Protein AF-A0A8S9LQ82-F1 (afdb_monomer)

Solvent-accessible surface area (backbone atoms only — not comparable to full-atom values): 9448 Å² total; per-residue (Å²): 117,48,78,50,79,46,80,54,94,51,31,42,35,41,39,40,38,43,60,34,84,52,90,56,69,45,71,46,67,66,47,67,54,69,42,79,45,78,40,64,40,32,74,42,22,31,41,34,56,45,46,74,13,35,36,34,29,39,64,76,85,66,84,52,90,93,56,87,81,72,96,70,76,87,49,75,54,66,69,53,64,34,88,44,62,58,46,74,32,35,55,66,43,29,35,40,29,34,76,46,60,59,52,36,36,39,37,25,63,73,68,73,43,47,35,37,45,33,52,41,75,52,73,29,35,38,42,35,24,65,21,68,80,65,85,70,97,61,100,57,35,60,36,36,42,28,38,20,24,71,89,59,56,50,76,40,47,51,72,39,72,50,58,35,35,37,35,42,33,31,89,82,110

InterPro domains:
  IPR011013 Galactose mutarotase-like domain superfamily [SSF74650] (11-168)
  IPR014718 Glycoside hydrolase-type carbohydrate-binding [G3DSA:2.70.98.10] (1-171)

Sequence (173 aa):
MKQIITLRGDTLTIVLCVTNKGVSPISIKGCSLVSYLTVSTPEATYAVGLEGSDFVETTPFLPRFGLVQGEEEDKYGLSGEEESNYKQLSEEMSRIYTLAPSSFTIIDRGRRNSVVVGREGFEEVYMYSPGSKLESYTKSAYVCIGPSSLLNPISLDPGCVWRGVLHLHNPNS

Foldseek 3Di:
DDWDWDDDDQKIKIKDKDWFQDQFKDWAAWDWDKDKAWAAALQQKKKFQQAFWKKWFWDDPDDDVPDDDDPDPIDTDDIDGRNDRMDRRQAWTKMKTAPGDQWIKMAHRVVRWIKIKGKDQARIKIKGARHPPPPDDDPTGIIMITGTQHPHIDIDGHRDMGMMMIMIGIPVD

Secondary structure (DSSP, 8-state):
-EEEEEEETTEEEEEEEEE--SSS-EEE-SEE--EEEEES-GGGEEEES-TT-EEEE----S--TT-PPP--------EEE--SSEEE--SEEEEEEES--SEEEEEETTTTEEEEEEEES-SEEEEEEE-TT--SS-SSEEEEEEEEESSSPEEE-TT-EEEEEEEEE-TT-

Mean predicted aligned error: 5.81 Å

pLDDT: mean 88.87, std 14.31, range [44.78, 98.38]

Radius of gyration: 16.51 Å; Cα contacts (8 Å, |Δi|>4): 441; chains: 1; bounding box: 42×40×43 Å

Structure (mmCIF, N/CA/C/O backbone):
data_AF-A0A8S9LQ82-F1
#
_entry.id   AF-A0A8S9LQ82-F1
#
loop_
_atom_site.group_PDB
_atom_site.id
_atom_site.type_symbol
_atom_site.label_atom_id
_atom_site.label_alt_id
_atom_site.label_comp_id
_atom_site.label_asym_id
_atom_site.label_entity_id
_atom_site.label_seq_id
_atom_site.pdbx_PDB_ins_code
_atom_site.Cartn_x
_atom_site.Cartn_y
_atom_site.Cartn_z
_atom_site.occupancy
_atom_site.B_iso_or_equiv
_atom_site.auth_seq_id
_atom_site.auth_comp_id
_atom_site.auth_asym_id
_atom_site.auth_atom_id
_atom_site.pdbx_PDB_model_num
ATOM 1 N N . MET A 1 1 ? -5.651 -4.144 20.380 1.00 89.81 1 MET A N 1
ATOM 2 C CA . MET A 1 1 ? -5.316 -4.342 18.955 1.00 89.81 1 MET A CA 1
ATOM 3 C C . MET A 1 1 ? -5.059 -5.822 18.723 1.00 89.81 1 MET A C 1
ATOM 5 O O . MET A 1 1 ? -4.527 -6.467 19.619 1.00 89.81 1 MET A O 1
ATOM 9 N N . LYS A 1 2 ? -5.466 -6.360 17.574 1.00 95.56 2 LYS A N 1
ATOM 10 C CA . LYS A 1 2 ? -5.184 -7.735 17.147 1.00 95.56 2 LYS A CA 1
ATOM 11 C C . LYS A 1 2 ? -4.657 -7.695 15.715 1.00 95.56 2 LYS A C 1
ATOM 13 O O . LYS A 1 2 ? -5.291 -7.071 14.872 1.00 95.56 2 LYS A O 1
ATOM 18 N N . GLN A 1 3 ? -3.546 -8.376 15.451 1.00 95.75 3 GLN A N 1
ATOM 19 C CA . GLN A 1 3 ? -3.014 -8.572 14.104 1.00 95.75 3 GLN A CA 1
ATOM 20 C C . GLN A 1 3 ? -3.108 -10.054 13.734 1.00 95.75 3 GLN A C 1
ATOM 22 O O . GLN A 1 3 ? -2.873 -10.920 14.577 1.00 95.75 3 GLN A O 1
ATOM 27 N N . ILE A 1 4 ? -3.487 -10.344 12.494 1.00 97.81 4 ILE A N 1
ATOM 28 C CA . ILE A 1 4 ? -3.558 -11.701 11.949 1.00 97.81 4 ILE A CA 1
ATOM 29 C C . ILE A 1 4 ? -2.763 -11.704 10.650 1.00 97.81 4 ILE A C 1
ATOM 31 O O . ILE A 1 4 ? -3.029 -10.896 9.766 1.00 97.81 4 ILE A O 1
ATOM 35 N N . ILE A 1 5 ? -1.793 -12.607 10.546 1.00 97.69 5 ILE A N 1
ATOM 36 C CA . ILE A 1 5 ? -0.954 -12.773 9.359 1.00 97.69 5 ILE A CA 1
ATOM 37 C C . ILE A 1 5 ? -1.243 -14.158 8.798 1.00 97.69 5 ILE A C 1
ATOM 39 O O . ILE A 1 5 ? -1.262 -15.144 9.534 1.00 97.69 5 ILE A O 1
ATOM 43 N N . THR A 1 6 ? -1.527 -14.241 7.506 1.00 98.12 6 THR A N 1
ATOM 44 C CA . THR A 1 6 ? -1.839 -15.498 6.826 1.00 98.12 6 THR A CA 1
ATOM 45 C C . THR A 1 6 ? -1.063 -15.568 5.527 1.00 98.12 6 THR A C 1
ATOM 47 O O . THR A 1 6 ? -1.187 -14.685 4.686 1.00 98.12 6 THR A O 1
ATOM 50 N N . LEU A 1 7 ? -0.286 -16.634 5.365 1.00 97.12 7 LEU A N 1
ATOM 51 C CA . LEU A 1 7 ? 0.356 -16.984 4.107 1.00 97.12 7 LEU A CA 1
ATOM 52 C C . LEU A 1 7 ? -0.381 -18.190 3.524 1.00 97.12 7 LEU A C 1
ATOM 54 O O . LEU A 1 7 ? -0.454 -19.240 4.166 1.00 97.12 7 LEU A O 1
ATOM 58 N N . ARG A 1 8 ? -0.960 -18.032 2.334 1.00 95.44 8 ARG A N 1
ATOM 59 C CA . ARG A 1 8 ? -1.680 -19.095 1.628 1.00 95.44 8 ARG A CA 1
ATOM 60 C C . ARG A 1 8 ? -1.291 -19.064 0.158 1.00 95.44 8 ARG A C 1
ATOM 62 O O . ARG A 1 8 ? -1.625 -18.112 -0.536 1.00 95.44 8 ARG A O 1
ATOM 69 N N . GLY A 1 9 ? -0.629 -20.127 -0.300 1.00 93.69 9 GLY A N 1
ATOM 70 C CA . GLY A 1 9 ? -0.102 -20.190 -1.661 1.00 93.69 9 GLY A CA 1
ATOM 71 C C . GLY A 1 9 ? 0.862 -19.035 -1.919 1.00 93.69 9 GLY A C 1
ATOM 72 O O . GLY A 1 9 ? 1.852 -18.875 -1.211 1.00 93.69 9 GLY A O 1
ATOM 73 N N . ASP A 1 10 ? 0.511 -18.217 -2.896 1.00 94.75 10 ASP A N 1
ATOM 74 C CA . ASP A 1 10 ? 1.226 -17.041 -3.389 1.00 94.75 10 ASP A CA 1
ATOM 75 C C . ASP A 1 10 ? 0.760 -15.711 -2.767 1.00 94.75 10 ASP A C 1
ATOM 77 O O . ASP A 1 10 ? 1.214 -14.635 -3.168 1.00 94.75 10 ASP A O 1
ATOM 81 N N . THR A 1 11 ? -0.143 -15.772 -1.783 1.00 97.19 11 THR A N 1
ATOM 82 C CA . THR A 1 11 ? -0.764 -14.597 -1.173 1.00 97.19 11 THR A CA 1
ATOM 83 C C . THR A 1 11 ? -0.414 -14.474 0.309 1.00 97.19 11 THR A C 1
ATOM 85 O O . THR A 1 11 ? -0.735 -15.345 1.126 1.00 97.19 11 THR A O 1
ATOM 88 N N . LEU A 1 12 ? 0.180 -13.338 0.679 1.00 97.69 12 LEU A N 1
ATOM 89 C CA . LEU A 1 12 ? 0.331 -12.873 2.055 1.00 97.69 12 LEU A CA 1
ATOM 90 C C . LEU A 1 12 ? -0.809 -11.906 2.387 1.00 97.69 12 LEU A C 1
ATOM 92 O O . LEU A 1 12 ? -1.001 -10.896 1.719 1.00 97.69 12 LEU A O 1
ATOM 96 N N . THR A 1 13 ? -1.563 -12.198 3.440 1.00 98.25 13 THR A N 1
ATOM 97 C CA . THR A 1 13 ? -2.630 -11.336 3.956 1.00 98.25 13 THR A CA 1
ATOM 98 C C . THR A 1 13 ? -2.303 -10.897 5.375 1.00 98.25 13 THR A C 1
ATOM 100 O O . THR A 1 13 ? -1.995 -11.726 6.233 1.00 98.25 13 THR A O 1
ATOM 103 N N . ILE A 1 14 ? -2.405 -9.596 5.630 1.00 98.06 14 ILE A N 1
ATOM 104 C CA . ILE A 1 14 ? -2.202 -8.981 6.940 1.00 98.06 14 ILE A CA 1
ATOM 105 C C . ILE A 1 14 ? -3.486 -8.244 7.311 1.00 98.06 14 ILE A C 1
ATOM 107 O O . ILE A 1 14 ? -3.894 -7.313 6.626 1.00 98.06 14 ILE A O 1
ATOM 111 N N . VAL A 1 15 ? -4.116 -8.655 8.408 1.00 98.06 15 VAL A N 1
ATOM 112 C CA . VAL A 1 15 ? -5.340 -8.049 8.944 1.00 98.06 15 VAL A CA 1
ATOM 113 C C . VAL A 1 15 ? -5.020 -7.362 10.265 1.00 98.06 15 VAL A C 1
ATOM 115 O O . VAL A 1 15 ? -4.456 -7.984 11.168 1.00 98.06 15 VAL A O 1
ATOM 118 N N . LEU A 1 16 ? -5.436 -6.108 10.404 1.00 96.56 16 LEU A N 1
ATOM 119 C CA . LEU A 1 16 ? -5.390 -5.338 11.639 1.00 96.56 16 LEU A CA 1
ATOM 120 C C . LEU A 1 16 ? -6.811 -5.083 12.137 1.00 96.56 16 LEU A C 1
ATOM 122 O O . LEU A 1 16 ? -7.613 -4.470 11.442 1.00 96.56 16 LEU A O 1
ATOM 126 N N . CYS A 1 17 ? -7.106 -5.515 13.360 1.00 96.94 17 CYS A N 1
ATOM 127 C CA . CYS A 1 17 ? -8.358 -5.209 14.041 1.00 96.94 17 CYS A CA 1
ATOM 128 C C . CYS A 1 17 ? -8.094 -4.329 15.267 1.00 96.94 17 CYS A C 1
ATOM 130 O O . CYS A 1 17 ? -7.305 -4.678 16.161 1.00 96.94 17 CYS A O 1
ATOM 132 N N . VAL A 1 18 ? -8.808 -3.211 15.351 1.00 96.31 18 VAL A N 1
ATOM 133 C CA . VAL A 1 18 ? -8.787 -2.299 16.497 1.00 96.31 18 VAL A CA 1
ATOM 134 C C . VAL A 1 18 ? -10.179 -2.256 17.106 1.00 96.31 18 VAL A C 1
ATOM 136 O O . VAL A 1 18 ? -11.156 -2.024 16.410 1.00 96.31 18 VAL A O 1
ATOM 139 N N . THR A 1 19 ? -10.272 -2.497 18.410 1.00 97.06 19 THR A N 1
ATOM 140 C CA . THR A 1 19 ? -11.533 -2.457 19.157 1.00 97.06 19 THR A CA 1
ATOM 141 C C . THR A 1 19 ? -11.454 -1.335 20.173 1.00 97.06 19 THR A C 1
ATOM 143 O O . THR A 1 19 ? -10.530 -1.337 20.995 1.00 97.06 19 THR A O 1
ATOM 146 N N . ASN A 1 20 ? -12.424 -0.425 20.157 1.00 97.50 20 ASN A N 1
ATOM 147 C CA . ASN A 1 20 ? -12.570 0.560 21.217 1.00 97.50 20 ASN A CA 1
ATOM 148 C C . ASN A 1 20 ? -13.303 -0.090 22.399 1.00 97.50 20 ASN A C 1
ATOM 150 O O . ASN A 1 20 ? -14.515 -0.269 22.374 1.00 97.50 20 ASN A O 1
ATOM 154 N N . LYS A 1 21 ? -12.556 -0.480 23.435 1.00 96.69 21 LYS A N 1
ATOM 155 C CA . LYS A 1 21 ? -13.123 -1.021 24.685 1.00 96.69 21 LYS A CA 1
ATOM 156 C C . LYS A 1 21 ? -13.464 0.065 25.713 1.00 96.69 21 LYS A C 1
ATOM 158 O O . LYS A 1 21 ? -13.855 -0.266 26.829 1.00 96.69 21 LYS A O 1
ATOM 163 N N . GLY A 1 22 ? -13.231 1.330 25.374 1.00 96.06 22 GLY A N 1
ATOM 164 C CA . GLY A 1 22 ? -13.540 2.469 26.225 1.00 96.06 22 GLY A CA 1
ATOM 165 C C . GLY A 1 22 ? -15.019 2.837 26.184 1.00 96.06 22 GLY A C 1
ATOM 166 O O . GLY A 1 22 ? -15.834 2.173 25.549 1.00 96.06 22 GLY A O 1
ATOM 167 N N . VAL A 1 23 ? -15.342 3.929 26.874 1.00 96.56 23 VAL A N 1
ATOM 168 C CA . VAL A 1 23 ? -16.704 4.481 26.984 1.00 96.56 23 VAL A CA 1
ATOM 169 C C . VAL A 1 23 ? -16.900 5.764 26.168 1.00 96.56 23 VAL A C 1
ATOM 171 O O . VAL A 1 23 ? -18.003 6.293 26.121 1.00 96.56 23 VAL A O 1
ATOM 174 N N . SER A 1 24 ? -15.847 6.259 25.512 1.00 97.62 24 SER A N 1
ATOM 175 C CA . SER A 1 24 ? -15.870 7.435 24.633 1.00 97.62 24 SER A CA 1
ATOM 176 C C . SER A 1 24 ? -15.333 7.092 23.237 1.00 97.62 24 SER A C 1
ATOM 178 O O . SER A 1 24 ? -14.497 6.186 23.128 1.00 97.62 24 SER A O 1
ATOM 180 N N . PRO A 1 25 ? -15.761 7.798 22.175 1.00 97.38 25 PRO A N 1
ATOM 181 C CA . PRO A 1 25 ? -15.167 7.648 20.851 1.00 97.38 25 PRO A CA 1
ATOM 182 C C . PRO A 1 25 ? -13.658 7.913 20.871 1.00 97.38 25 PRO A C 1
ATOM 184 O O . PRO A 1 25 ? -13.172 8.731 21.657 1.00 97.38 25 PRO A O 1
ATOM 187 N N . ILE A 1 26 ? -12.921 7.220 20.005 1.00 96.38 26 ILE A N 1
ATOM 188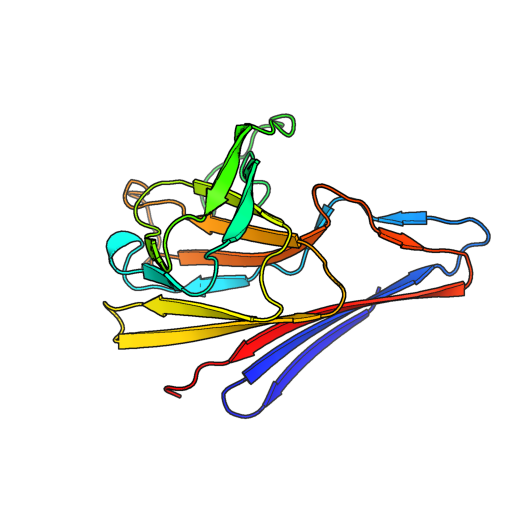 C CA . ILE A 1 26 ? -11.487 7.440 19.790 1.00 96.38 26 ILE A CA 1
ATOM 189 C C . ILE A 1 26 ? -11.221 7.786 18.327 1.00 96.38 26 ILE A C 1
ATOM 191 O O . ILE A 1 26 ? -11.926 7.323 17.434 1.00 96.38 26 ILE A O 1
ATOM 195 N N . SER A 1 27 ? -10.177 8.578 18.090 1.00 95.69 27 SER A N 1
ATOM 196 C CA . SER A 1 27 ? -9.674 8.895 16.753 1.00 95.69 27 SER A CA 1
ATOM 197 C C . SER A 1 27 ? -8.286 8.283 16.594 1.00 95.69 27 SER A C 1
ATOM 199 O O . SER A 1 27 ? -7.367 8.611 17.348 1.00 95.69 27 SER A O 1
ATOM 201 N N . ILE A 1 28 ? -8.145 7.354 15.651 1.00 92.06 28 ILE A N 1
ATOM 202 C CA . ILE A 1 28 ? -6.885 6.672 15.357 1.00 92.06 28 ILE A CA 1
ATOM 203 C C . ILE A 1 28 ? -6.196 7.445 14.235 1.00 92.06 28 ILE A C 1
ATOM 205 O O . ILE A 1 28 ? -6.644 7.421 13.091 1.00 92.06 28 ILE A O 1
ATOM 209 N N . LYS A 1 29 ? -5.107 8.132 14.578 1.00 89.44 29 LYS A N 1
ATOM 210 C CA . LYS A 1 29 ? -4.265 8.869 13.630 1.00 89.44 29 LYS A CA 1
ATOM 211 C C . LYS A 1 29 ? -3.082 8.012 13.186 1.00 89.44 29 LYS A C 1
ATOM 213 O O . LYS A 1 29 ? -2.582 7.214 13.979 1.00 89.44 29 LYS A O 1
ATOM 218 N N . GLY A 1 30 ? -2.626 8.194 11.949 1.00 85.62 30 GLY A N 1
ATOM 219 C CA . GLY A 1 30 ? -1.395 7.571 11.456 1.00 85.62 30 GLY A CA 1
ATOM 220 C C . GLY A 1 30 ? -1.475 6.047 11.300 1.00 85.62 30 GLY A C 1
ATOM 221 O O . GLY A 1 30 ? -0.453 5.363 11.352 1.00 85.62 30 GLY A O 1
ATOM 222 N N . CYS A 1 31 ? -2.678 5.476 11.173 1.00 90.00 31 CYS A N 1
ATOM 223 C CA . CYS A 1 31 ? -2.828 4.026 11.069 1.00 90.00 31 CYS A CA 1
ATOM 224 C C . CYS A 1 31 ? -2.349 3.559 9.694 1.00 90.00 31 CYS A C 1
ATOM 226 O O . CYS A 1 31 ? -2.821 4.055 8.676 1.00 90.00 31 CYS A O 1
ATOM 228 N N . SER A 1 32 ? -1.428 2.598 9.636 1.00 91.81 32 SER A N 1
ATOM 229 C CA . SER A 1 32 ? -0.927 2.084 8.361 1.00 91.81 32 SER A CA 1
ATOM 230 C C . SER A 1 32 ? -0.497 0.621 8.444 1.00 91.81 32 SER A C 1
ATOM 232 O O . SER A 1 32 ? -0.101 0.123 9.499 1.00 91.81 32 SER A O 1
ATOM 234 N N . LEU A 1 33 ? -0.595 -0.076 7.312 1.00 94.12 33 LEU A N 1
ATOM 235 C CA . LEU A 1 33 ? -0.053 -1.417 7.099 1.00 94.12 33 LEU A CA 1
ATOM 236 C C . LEU A 1 33 ? 0.910 -1.374 5.914 1.00 94.12 33 LEU A C 1
ATOM 238 O O . LEU A 1 33 ? 0.600 -1.874 4.837 1.00 94.12 33 LEU A O 1
ATOM 242 N N . VAL A 1 34 ? 2.074 -0.752 6.098 1.00 92.62 34 VAL A N 1
ATOM 243 C CA . VAL A 1 34 ? 3.066 -0.619 5.023 1.00 92.62 34 VAL A CA 1
ATOM 244 C C . VAL A 1 34 ? 4.020 -1.810 4.998 1.00 92.62 34 VAL A C 1
ATOM 246 O O . VAL A 1 34 ? 4.561 -2.207 6.028 1.00 92.62 34 VAL A O 1
ATOM 249 N N . SER A 1 35 ? 4.250 -2.361 3.806 1.00 92.69 35 SER A N 1
ATOM 250 C CA . SER A 1 35 ? 5.218 -3.431 3.566 1.00 92.69 35 SER A CA 1
ATOM 251 C C . SER A 1 35 ? 6.414 -2.931 2.766 1.00 92.69 35 SER A C 1
ATOM 253 O O . SER A 1 35 ? 6.265 -2.159 1.821 1.00 92.69 35 SER A O 1
ATOM 255 N N . TYR A 1 36 ? 7.600 -3.419 3.127 1.00 92.94 36 TYR A N 1
ATOM 256 C CA . TYR A 1 36 ? 8.838 -3.202 2.384 1.00 92.94 36 TYR A CA 1
ATOM 257 C C . TYR A 1 36 ? 8.945 -4.275 1.301 1.00 92.94 36 TYR A C 1
ATOM 259 O O . TYR A 1 36 ? 9.224 -5.438 1.596 1.00 92.94 36 TYR A O 1
ATOM 267 N N . LEU A 1 37 ? 8.703 -3.897 0.049 1.00 92.94 37 LEU A N 1
ATOM 268 C CA . LEU A 1 37 ? 8.840 -4.798 -1.089 1.00 92.94 37 LEU A CA 1
ATOM 269 C C . LEU A 1 37 ? 10.271 -4.732 -1.607 1.00 92.94 37 LEU A C 1
ATOM 271 O O . LEU A 1 37 ? 10.757 -3.669 -1.990 1.00 92.94 37 LEU A O 1
ATOM 275 N N . THR A 1 38 ? 10.952 -5.875 -1.618 1.00 92.25 38 THR A N 1
ATOM 276 C CA . THR A 1 38 ? 12.295 -5.975 -2.189 1.00 92.25 38 THR A CA 1
ATOM 277 C C . THR A 1 38 ? 12.220 -5.973 -3.713 1.00 92.25 38 THR A C 1
ATOM 279 O O . THR A 1 38 ? 11.560 -6.833 -4.297 1.00 92.25 38 THR A O 1
ATOM 282 N N . VAL A 1 39 ? 12.958 -5.067 -4.348 1.00 91.50 39 VAL A N 1
ATOM 283 C CA . VAL A 1 39 ? 13.014 -4.908 -5.808 1.00 91.50 39 VAL A CA 1
ATOM 284 C C . VAL A 1 39 ? 14.454 -5.021 -6.323 1.00 91.50 39 VAL A C 1
ATOM 286 O O . VAL A 1 39 ? 15.402 -5.097 -5.535 1.00 91.50 39 VAL A O 1
ATOM 289 N N . SER A 1 40 ? 14.665 -5.126 -7.639 1.00 91.69 40 SER A N 1
ATOM 290 C CA . SER A 1 40 ? 16.008 -5.066 -8.228 1.00 91.69 40 SER A CA 1
ATOM 291 C C . SER A 1 40 ? 16.590 -3.673 -8.057 1.00 91.69 40 SER A C 1
ATOM 293 O O . SER A 1 40 ? 17.635 -3.527 -7.433 1.00 91.69 40 SER A O 1
ATOM 295 N N . THR A 1 41 ? 15.893 -2.666 -8.586 1.00 90.31 41 THR A N 1
ATOM 296 C CA . THR A 1 41 ? 16.225 -1.247 -8.477 1.00 90.31 41 THR A CA 1
ATOM 297 C C . THR A 1 41 ? 14.948 -0.408 -8.619 1.00 90.31 41 THR A C 1
ATOM 299 O O . THR A 1 41 ? 13.989 -0.867 -9.255 1.00 90.31 41 THR A O 1
ATOM 302 N N . PRO A 1 42 ? 14.904 0.817 -8.073 1.00 90.25 42 PRO A N 1
ATOM 303 C CA . PRO A 1 42 ? 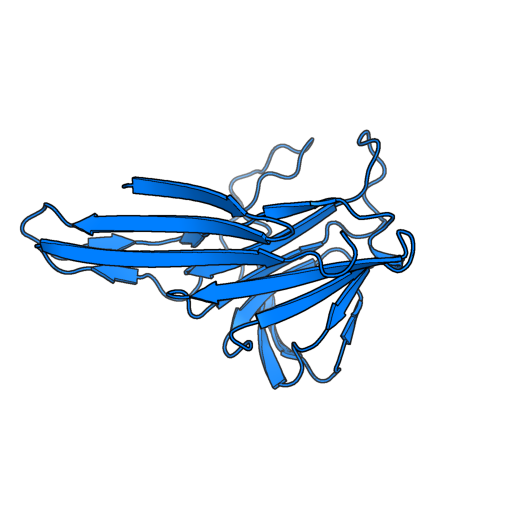13.747 1.698 -8.229 1.00 90.25 42 PRO A CA 1
ATOM 304 C C . PRO A 1 42 ? 13.468 2.085 -9.696 1.00 90.25 42 PRO A C 1
ATOM 306 O O . PRO A 1 42 ? 12.313 2.203 -10.093 1.00 90.25 42 PRO A O 1
ATOM 309 N N . GLU A 1 43 ? 14.492 2.164 -10.554 1.00 90.69 43 GLU A N 1
ATOM 310 C CA . GLU A 1 43 ? 14.366 2.495 -11.990 1.00 90.69 43 GLU A CA 1
ATOM 311 C C . GLU A 1 43 ? 13.629 1.413 -12.781 1.00 90.69 43 GLU A C 1
ATOM 313 O O . GLU A 1 43 ? 12.926 1.702 -13.754 1.00 90.69 43 GLU A O 1
ATOM 318 N N . ALA A 1 44 ? 13.806 0.157 -12.373 1.00 93.44 44 ALA A N 1
ATOM 319 C CA . ALA A 1 44 ? 13.141 -0.993 -12.967 1.00 93.44 44 ALA A CA 1
ATOM 320 C C . ALA A 1 44 ? 11.772 -1.284 -12.326 1.00 93.44 44 ALA A C 1
ATOM 322 O O . ALA A 1 44 ? 11.121 -2.255 -12.725 1.00 93.44 44 ALA A O 1
ATOM 323 N N . THR A 1 45 ? 11.340 -0.459 -11.364 1.00 95.94 45 THR A N 1
ATOM 324 C CA . THR A 1 45 ? 10.111 -0.657 -10.592 1.00 95.94 45 THR A CA 1
ATOM 325 C C . THR A 1 45 ? 9.027 0.342 -10.988 1.00 95.94 45 THR A C 1
ATOM 327 O O . THR A 1 45 ? 9.262 1.548 -11.091 1.00 95.94 45 THR A O 1
ATOM 330 N N . TYR A 1 46 ? 7.816 -0.173 -11.186 1.00 97.38 46 TYR A N 1
ATOM 331 C CA . TYR A 1 46 ? 6.657 0.589 -11.637 1.00 97.38 46 TYR A CA 1
ATOM 332 C C . TYR A 1 46 ? 5.432 0.223 -10.803 1.00 97.38 46 TYR A C 1
ATOM 334 O O . TYR A 1 46 ? 5.185 -0.959 -10.568 1.00 97.38 46 TYR A O 1
ATOM 342 N N . ALA A 1 47 ? 4.637 1.215 -10.412 1.00 97.88 47 ALA A N 1
ATOM 343 C CA . ALA A 1 47 ? 3.270 1.003 -9.955 1.00 97.88 47 ALA A CA 1
ATOM 344 C C . ALA A 1 47 ? 2.309 1.183 -11.133 1.00 97.88 47 ALA A C 1
ATOM 346 O O . ALA A 1 47 ? 2.445 2.135 -11.892 1.00 97.88 47 ALA A O 1
ATOM 347 N N . VAL A 1 48 ? 1.361 0.267 -11.310 1.00 97.75 48 VAL A N 1
ATOM 348 C CA . VAL A 1 48 ? 0.421 0.247 -12.439 1.00 97.75 48 VAL A CA 1
ATOM 349 C C . VAL A 1 48 ? -1.004 0.155 -11.920 1.00 97.75 48 VAL A C 1
ATOM 351 O O . VAL A 1 48 ? -1.285 -0.650 -11.028 1.00 97.75 48 VAL A O 1
ATOM 354 N N . GLY A 1 49 ? -1.896 0.944 -12.521 1.00 96.94 49 GLY A N 1
ATOM 355 C CA . GLY A 1 49 ? -3.308 1.017 -12.144 1.00 96.94 49 GLY A CA 1
ATOM 356 C C . GLY A 1 49 ? -3.622 2.108 -11.122 1.00 96.94 49 GLY A C 1
ATOM 357 O O . GLY A 1 49 ? -4.609 1.985 -10.416 1.00 96.94 49 GLY A O 1
ATOM 358 N N . LEU A 1 50 ? -2.787 3.144 -11.013 1.00 96.94 50 LEU A N 1
ATOM 359 C CA . LEU A 1 50 ? -3.070 4.326 -10.186 1.00 96.94 50 LEU A CA 1
ATOM 360 C C . LEU A 1 50 ? -3.615 5.512 -10.998 1.00 96.94 50 LEU A C 1
ATOM 362 O O . LEU A 1 50 ? -3.878 6.551 -10.411 1.00 96.94 50 LEU A O 1
ATOM 366 N N . GLU A 1 51 ? -3.807 5.371 -12.310 1.00 97.25 51 GLU A N 1
ATOM 367 C CA . GLU A 1 51 ? -4.390 6.419 -13.164 1.00 97.25 51 GLU A CA 1
ATOM 368 C C . GLU A 1 51 ? -5.727 6.919 -12.608 1.00 97.25 51 GLU A C 1
ATOM 370 O O . GLU A 1 51 ? -6.572 6.117 -12.203 1.00 97.25 51 GLU A O 1
ATOM 375 N N . GLY A 1 52 ? -5.898 8.238 -12.563 1.00 97.06 52 GLY A N 1
ATOM 376 C CA . GLY A 1 52 ? -7.070 8.891 -11.983 1.00 97.06 52 GLY A CA 1
ATOM 377 C C . GLY A 1 52 ? -7.100 8.916 -10.451 1.00 97.06 52 GLY A C 1
ATOM 378 O O . GLY A 1 52 ? -8.085 9.362 -9.869 1.00 97.06 52 GLY A O 1
ATOM 379 N N . SER A 1 53 ? -6.057 8.414 -9.778 1.00 97.31 53 SER A N 1
ATOM 380 C CA . SER A 1 53 ? -5.934 8.540 -8.323 1.00 97.31 53 SER A CA 1
ATOM 381 C C . SER A 1 53 ? -5.364 9.904 -7.972 1.00 97.31 53 SER A C 1
ATOM 383 O O . SER A 1 53 ? -4.321 10.303 -8.496 1.00 97.31 53 SER A O 1
ATOM 385 N N . ASP A 1 54 ? -5.985 10.564 -7.008 1.00 97.62 54 ASP A N 1
ATOM 386 C CA . ASP A 1 54 ? -5.431 11.760 -6.391 1.00 97.62 54 ASP A CA 1
ATOM 387 C C . ASP A 1 54 ? -4.219 11.386 -5.528 1.00 97.62 54 ASP A C 1
ATOM 389 O O . ASP A 1 54 ? -4.161 10.305 -4.933 1.00 97.62 54 ASP A O 1
ATOM 393 N N . PHE A 1 55 ? -3.249 12.287 -5.411 1.00 96.38 55 PHE A N 1
ATOM 394 C CA . PHE A 1 55 ? -2.127 12.138 -4.498 1.00 96.38 55 PHE A CA 1
ATOM 395 C C . PHE A 1 55 ? -1.789 13.434 -3.773 1.00 96.38 55 PHE A C 1
ATOM 397 O O . PHE A 1 55 ? -1.969 14.538 -4.286 1.00 96.38 55 PHE A O 1
ATOM 404 N N . VAL A 1 56 ? -1.215 13.274 -2.584 1.00 95.50 56 VAL A N 1
ATOM 405 C CA . VAL A 1 56 ? -0.582 14.339 -1.808 1.00 95.50 56 VAL A CA 1
ATOM 406 C C . VAL A 1 56 ? 0.852 13.919 -1.513 1.00 95.50 56 VAL A C 1
ATOM 408 O O . VAL A 1 56 ? 1.092 12.835 -0.972 1.00 95.50 56 VAL A O 1
ATOM 411 N N . GLU A 1 57 ? 1.821 14.753 -1.881 1.00 93.38 57 GLU A N 1
ATOM 412 C CA . GLU A 1 57 ? 3.209 14.556 -1.466 1.00 93.38 57 GLU A CA 1
ATOM 413 C C . GLU A 1 57 ? 3.346 14.801 0.036 1.00 93.38 57 GLU A C 1
ATOM 415 O O . GLU A 1 57 ? 2.712 15.688 0.603 1.00 93.38 57 GLU A O 1
ATOM 420 N N . THR A 1 58 ? 4.158 13.997 0.707 1.00 90.06 58 THR A N 1
ATOM 421 C CA . THR A 1 58 ? 4.332 14.080 2.158 1.00 90.06 58 THR A CA 1
ATOM 422 C C . THR A 1 58 ? 5.765 13.747 2.541 1.00 90.06 58 THR A C 1
ATOM 424 O O . THR A 1 58 ? 6.495 13.132 1.765 1.00 90.06 58 THR A O 1
ATOM 427 N N . THR A 1 59 ? 6.192 14.116 3.742 1.00 86.62 59 THR A N 1
ATOM 428 C CA . THR A 1 59 ? 7.477 13.671 4.280 1.00 86.62 59 THR A CA 1
ATOM 429 C C . THR A 1 59 ? 7.432 12.164 4.580 1.00 86.62 59 THR A C 1
ATOM 431 O O . THR A 1 59 ? 6.402 11.645 5.017 1.00 86.62 59 THR A O 1
ATOM 434 N N . PRO A 1 60 ? 8.515 11.404 4.330 1.00 81.62 60 PRO A N 1
ATOM 435 C CA . PRO A 1 60 ? 8.522 9.986 4.661 1.00 81.62 60 PRO A CA 1
ATOM 436 C C . PRO A 1 60 ? 8.401 9.775 6.177 1.00 81.62 60 PRO A C 1
ATOM 438 O O . PRO A 1 60 ? 9.329 10.098 6.917 1.00 81.62 60 PRO A O 1
ATOM 441 N N . PHE A 1 61 ? 7.298 9.181 6.641 1.00 74.19 61 PHE A N 1
ATOM 442 C CA . PHE A 1 61 ? 7.084 8.884 8.070 1.00 74.19 61 PHE A CA 1
ATOM 443 C C . PHE A 1 61 ? 7.659 7.526 8.507 1.00 74.19 61 PHE A C 1
ATOM 445 O O . PHE A 1 61 ? 7.717 7.209 9.694 1.00 74.19 61 PHE A O 1
ATOM 452 N N . LEU A 1 62 ? 8.057 6.682 7.550 1.00 70.62 62 LEU A N 1
ATOM 453 C CA . LEU A 1 62 ? 8.678 5.392 7.841 1.00 70.62 62 LEU A CA 1
ATOM 454 C C . LEU A 1 62 ? 10.166 5.568 8.132 1.00 70.62 62 LEU A C 1
ATOM 456 O O . LEU A 1 62 ? 10.811 6.353 7.436 1.00 70.62 62 LEU A O 1
ATOM 460 N N . PRO A 1 63 ? 10.740 4.802 9.076 1.00 58.94 63 PRO A N 1
ATOM 461 C CA . PRO A 1 63 ? 12.168 4.857 9.336 1.00 58.94 63 PRO A CA 1
ATOM 462 C C . PRO A 1 63 ? 12.938 4.4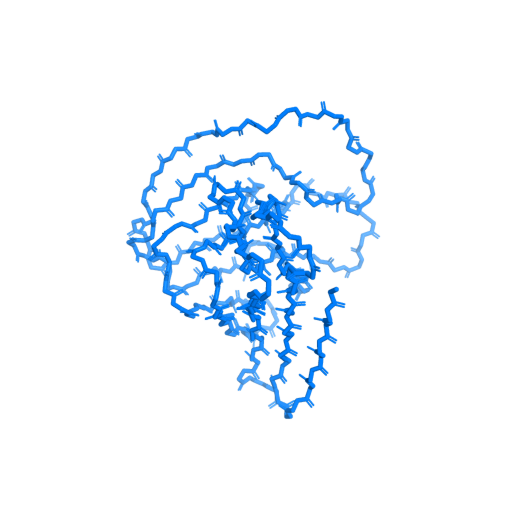94 8.065 1.00 58.94 63 PRO A C 1
ATOM 464 O O . PRO A 1 63 ? 12.842 3.375 7.5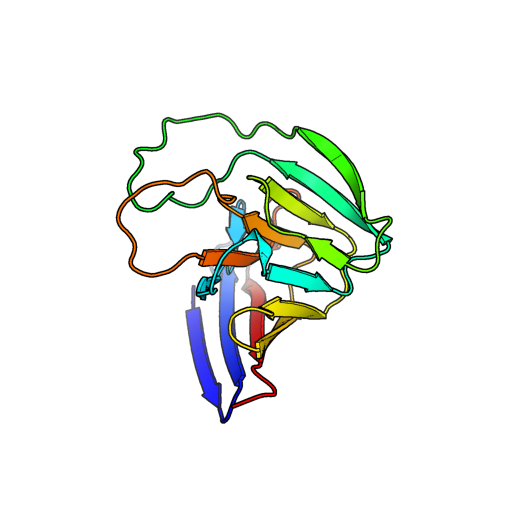59 1.00 58.94 63 PRO A O 1
ATOM 467 N N . ARG A 1 64 ? 13.740 5.434 7.556 1.00 61.62 64 ARG A N 1
ATOM 468 C CA . ARG A 1 64 ? 14.742 5.123 6.532 1.00 61.62 64 ARG A CA 1
ATOM 469 C C . ARG A 1 64 ? 15.783 4.216 7.183 1.00 61.62 64 ARG A C 1
ATOM 471 O O . ARG A 1 64 ? 16.501 4.650 8.083 1.00 61.62 64 ARG A O 1
ATOM 478 N N . PHE A 1 65 ? 15.860 2.951 6.761 1.00 53.78 65 PHE A N 1
ATOM 479 C CA . PHE A 1 65 ? 16.915 2.044 7.224 1.00 53.78 65 PHE A CA 1
ATOM 480 C C . PHE A 1 65 ? 18.284 2.712 7.006 1.00 53.78 65 PHE A C 1
ATOM 482 O O . PHE A 1 65 ? 18.687 2.926 5.867 1.00 53.78 65 PHE A O 1
ATOM 489 N N . GLY A 1 66 ? 18.975 3.061 8.098 1.00 45.66 66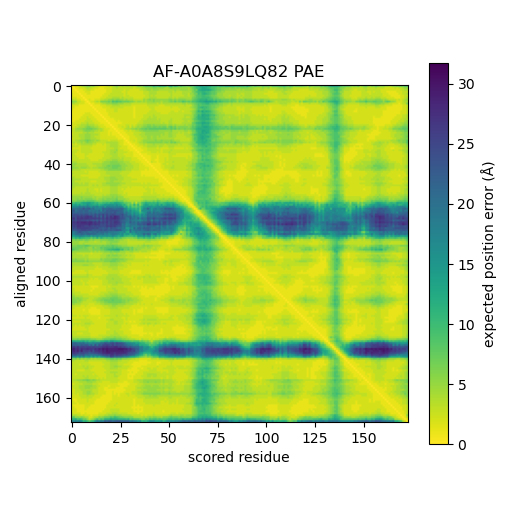 GLY A N 1
ATOM 490 C CA . GLY A 1 66 ? 20.294 3.702 8.065 1.00 45.66 66 GLY A CA 1
ATOM 491 C C . GLY A 1 66 ? 20.328 5.228 8.243 1.00 45.66 66 GLY A C 1
ATOM 492 O O . GLY A 1 66 ? 21.424 5.780 8.230 1.00 45.66 66 GLY A O 1
ATOM 493 N N . LEU A 1 67 ? 19.196 5.917 8.455 1.00 47.16 67 LEU A N 1
ATOM 494 C CA . LEU A 1 67 ? 19.165 7.366 8.719 1.00 47.16 67 LEU A CA 1
ATOM 495 C C . LEU A 1 67 ? 18.385 7.694 10.003 1.00 47.16 67 LEU A C 1
ATOM 497 O O . LEU A 1 67 ? 17.301 7.164 10.237 1.00 47.16 67 LEU A O 1
ATOM 501 N N . VAL A 1 68 ? 18.9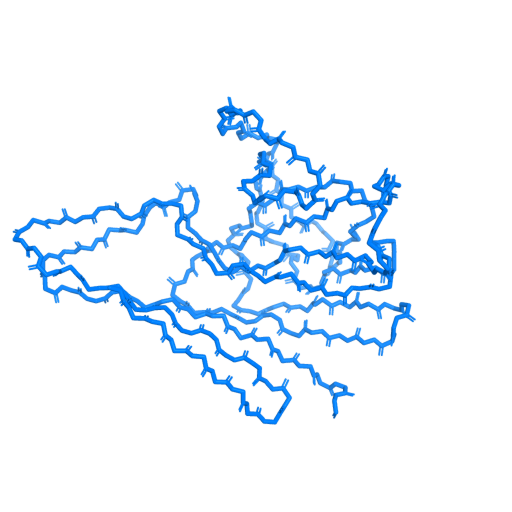30 8.594 10.828 1.00 44.78 68 VAL A N 1
ATOM 502 C CA . VAL A 1 68 ? 18.224 9.172 11.984 1.00 44.78 68 VAL A CA 1
ATOM 503 C C . VAL A 1 68 ? 17.230 10.203 11.454 1.00 44.78 68 VAL A C 1
ATOM 505 O O . V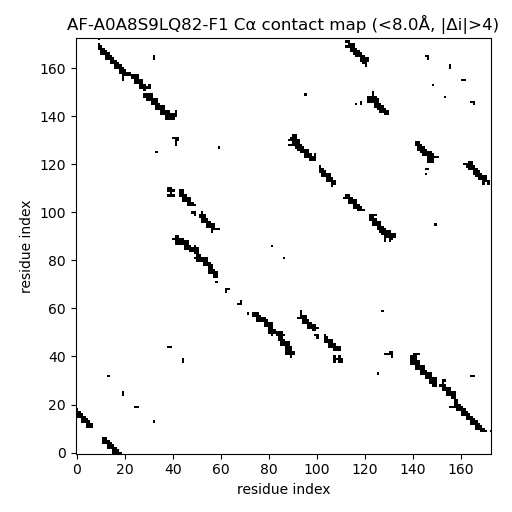AL A 1 68 ? 17.637 11.182 10.832 1.00 44.78 68 VAL A O 1
ATOM 508 N N . GLN A 1 69 ? 15.933 9.983 11.666 1.00 49.97 69 GLN A N 1
ATOM 509 C CA . GLN A 1 69 ? 14.919 11.000 11.390 1.00 49.97 69 GLN A CA 1
ATOM 510 C C . GLN A 1 69 ? 14.949 12.045 12.509 1.00 49.97 69 GLN A C 1
ATOM 512 O O . GLN A 1 69 ? 14.851 11.697 13.685 1.00 49.97 69 GLN A O 1
ATOM 517 N N . GLY A 1 70 ? 15.124 13.317 12.143 1.00 46.97 70 GLY A N 1
ATOM 518 C CA . GLY A 1 70 ? 14.723 14.424 13.007 1.00 46.97 70 GLY A CA 1
ATOM 519 C C . GLY A 1 70 ? 13.197 14.506 13.062 1.00 46.97 70 GLY A C 1
ATOM 520 O O . GLY A 1 70 ? 12.519 13.976 12.181 1.00 46.97 70 GLY A O 1
ATOM 521 N N . GLU A 1 71 ? 12.662 15.154 14.093 1.00 45.69 71 GLU A N 1
ATOM 522 C CA . GLU A 1 71 ? 11.242 15.510 14.180 1.00 45.69 71 GLU A CA 1
ATOM 523 C C . GLU A 1 71 ? 10.925 16.557 13.093 1.00 45.69 71 GLU A C 1
ATOM 525 O O . GLU A 1 71 ? 10.938 17.760 13.339 1.00 45.69 71 GLU A O 1
ATOM 530 N N . GLU A 1 72 ? 10.735 16.118 11.849 1.00 53.34 72 GLU A N 1
ATOM 531 C CA . GLU A 1 72 ? 10.185 16.963 10.791 1.00 53.34 72 GLU A CA 1
ATOM 532 C C . GLU A 1 72 ? 8.658 16.932 10.907 1.00 53.34 72 GLU A C 1
ATOM 534 O O . GLU A 1 72 ? 8.051 15.865 10.841 1.00 53.34 72 GLU A O 1
ATOM 539 N N . GLU A 1 73 ? 8.036 18.098 11.111 1.00 54.94 73 GLU A N 1
ATOM 540 C CA . GLU A 1 73 ? 6.578 18.243 11.030 1.00 54.94 73 GLU A CA 1
ATOM 541 C C . GLU A 1 73 ? 6.070 17.724 9.677 1.00 54.94 73 GLU A C 1
ATOM 543 O O . GLU A 1 73 ? 6.701 17.973 8.644 1.00 54.94 73 GLU A O 1
ATOM 548 N N . ASP A 1 74 ? 4.921 17.039 9.682 1.00 56.22 74 ASP A N 1
ATOM 549 C CA . ASP A 1 74 ? 4.244 16.558 8.475 1.00 56.22 74 ASP A CA 1
ATOM 550 C C . ASP A 1 74 ? 4.019 17.730 7.505 1.00 56.22 74 ASP A C 1
ATOM 552 O O . ASP A 1 74 ? 3.105 18.544 7.668 1.00 56.22 74 ASP A O 1
ATOM 556 N N . LYS A 1 75 ? 4.868 17.843 6.479 1.00 61.38 75 LYS A N 1
ATOM 557 C CA . LYS A 1 75 ? 4.693 18.825 5.409 1.00 61.38 75 LYS A CA 1
ATOM 558 C C . LYS A 1 75 ? 3.983 18.153 4.251 1.00 61.38 75 LYS A C 1
ATOM 560 O O . LYS A 1 75 ? 4.585 17.384 3.504 1.00 61.38 75 LYS A O 1
ATOM 565 N N . TYR A 1 76 ? 2.704 18.474 4.095 1.00 67.00 76 TYR A N 1
ATOM 566 C CA . TYR A 1 76 ? 1.973 18.185 2.868 1.00 67.00 76 TYR A CA 1
ATOM 567 C C . TYR A 1 76 ? 2.519 19.077 1.748 1.00 67.00 76 TYR A C 1
ATOM 569 O O . TYR A 1 76 ? 2.525 20.304 1.859 1.00 67.00 76 TYR A O 1
ATOM 577 N N . GLY A 1 77 ? 3.062 18.437 0.718 1.00 71.94 77 GLY A N 1
ATOM 578 C CA . GLY A 1 77 ? 3.621 19.061 -0.471 1.00 71.94 77 GLY A CA 1
ATOM 579 C C . GLY A 1 77 ? 2.567 19.281 -1.553 1.00 71.94 77 GLY A C 1
ATOM 580 O O . GLY A 1 77 ? 1.401 19.561 -1.274 1.00 71.94 77 GLY A O 1
ATOM 581 N N . LEU A 1 78 ? 2.995 19.168 -2.811 1.00 84.44 78 LEU A N 1
ATOM 582 C CA . LEU A 1 78 ? 2.113 19.294 -3.968 1.00 84.44 78 LEU A CA 1
ATOM 583 C C . LEU A 1 78 ? 1.041 18.195 -3.952 1.00 84.44 78 LEU A C 1
ATOM 585 O O . LEU A 1 78 ? 1.309 17.048 -3.591 1.00 84.44 78 LEU A O 1
ATOM 589 N N . SER A 1 79 ? -0.168 18.564 -4.368 1.00 91.06 79 SER A N 1
ATOM 590 C CA . SER A 1 79 ? -1.238 17.619 -4.685 1.00 91.06 79 SER A CA 1
ATOM 591 C C . SER A 1 79 ? -1.466 17.585 -6.190 1.00 91.06 79 SER A C 1
ATOM 593 O O . SER A 1 79 ? -1.162 18.551 -6.894 1.00 91.06 79 SER A O 1
ATOM 595 N N . GLY A 1 80 ? -1.967 16.461 -6.684 1.00 94.81 80 GLY A N 1
ATOM 596 C CA . GLY A 1 80 ? -2.276 16.268 -8.093 1.00 94.81 80 GLY A CA 1
ATOM 597 C C . GLY A 1 80 ? -3.019 14.961 -8.322 1.00 94.81 80 GLY A C 1
ATOM 598 O O . GLY A 1 80 ? -3.342 14.256 -7.372 1.00 94.81 80 GLY A O 1
ATOM 599 N N . GLU A 1 81 ? -3.248 14.638 -9.586 1.00 97.12 81 GLU A N 1
ATOM 600 C CA . GLU A 1 81 ? -3.855 13.385 -10.034 1.00 97.12 81 GLU A CA 1
ATOM 601 C C . GLU A 1 81 ? -2.805 12.599 -10.831 1.00 97.12 81 GLU A C 1
ATOM 603 O O . GLU A 1 81 ? -1.974 13.185 -11.531 1.00 97.12 81 GLU A O 1
ATOM 608 N N . GLU A 1 82 ? -2.780 11.274 -10.707 1.00 96.44 82 GLU A N 1
ATOM 609 C CA . GLU A 1 82 ? -1.936 10.446 -11.570 1.00 96.44 82 GLU A CA 1
ATOM 610 C C . GLU A 1 82 ? -2.527 10.369 -12.979 1.00 96.44 82 GLU A C 1
ATOM 612 O O . GLU A 1 82 ? -3.493 9.655 -13.235 1.00 96.44 82 GLU A O 1
ATOM 617 N N . GLU A 1 83 ? -1.898 11.079 -13.912 1.00 93.94 83 GLU A N 1
ATOM 618 C CA . GLU A 1 83 ? -2.317 11.137 -15.320 1.00 93.94 83 GLU A CA 1
ATOM 619 C C . GLU A 1 83 ? -1.885 9.907 -16.136 1.00 93.94 83 GLU A C 1
ATOM 621 O O . GLU A 1 83 ? -2.373 9.673 -17.239 1.00 93.94 83 GLU A O 1
ATOM 626 N N . SER A 1 84 ? -0.914 9.141 -15.633 1.00 93.81 84 SER A N 1
ATOM 627 C CA . SER A 1 84 ? -0.315 8.011 -16.342 1.00 93.81 84 SER A CA 1
ATOM 628 C C . SER A 1 84 ? -0.806 6.682 -15.780 1.00 93.81 84 SER A C 1
ATOM 630 O O . SER A 1 84 ? -0.914 6.488 -14.569 1.00 93.81 84 SER A O 1
ATOM 632 N N . ASN A 1 85 ? -0.988 5.699 -16.662 1.00 91.75 85 ASN A N 1
ATOM 633 C CA . ASN A 1 85 ? -1.325 4.326 -16.284 1.00 91.75 85 ASN A CA 1
ATOM 634 C C . ASN A 1 85 ? -0.218 3.610 -15.494 1.00 91.75 85 ASN A C 1
ATOM 636 O O . ASN A 1 85 ? -0.486 2.603 -14.826 1.00 91.75 85 ASN A O 1
ATOM 640 N N . TYR A 1 86 ? 1.014 4.121 -15.554 1.00 94.75 86 TYR A N 1
ATOM 641 C CA . TYR A 1 86 ? 2.117 3.684 -14.712 1.00 94.75 86 TYR A CA 1
ATOM 642 C C . TYR A 1 86 ? 2.845 4.854 -14.049 1.00 94.75 86 TYR A C 1
ATOM 644 O O . TYR A 1 86 ? 3.099 5.893 -14.662 1.00 94.75 86 TYR A O 1
ATOM 652 N N . LYS A 1 87 ? 3.296 4.615 -12.820 1.00 96.38 87 LYS A N 1
ATOM 653 C CA . LYS A 1 87 ? 4.209 5.467 -12.068 1.00 96.38 87 LYS A CA 1
ATOM 654 C C . LYS A 1 87 ? 5.554 4.766 -11.919 1.00 96.38 87 LYS A C 1
ATOM 656 O O . LYS A 1 87 ? 5.655 3.743 -11.243 1.00 96.38 87 LYS A O 1
ATOM 661 N N . GLN A 1 88 ? 6.593 5.302 -12.557 1.00 96.00 88 GLN A N 1
ATOM 662 C CA . GLN A 1 88 ? 7.964 4.825 -12.360 1.00 96.00 88 GLN A CA 1
ATOM 663 C C . GLN A 1 88 ? 8.501 5.319 -11.013 1.00 96.00 88 GLN A C 1
ATOM 665 O O . GLN A 1 88 ? 8.307 6.481 -10.657 1.00 96.00 88 GLN A O 1
ATOM 670 N N . LEU A 1 89 ? 9.181 4.441 -10.272 1.00 94.25 89 LEU A N 1
ATOM 671 C CA . LEU A 1 89 ? 9.624 4.705 -8.899 1.00 94.25 89 LEU A CA 1
ATOM 672 C C . LEU A 1 89 ? 11.110 5.097 -8.809 1.00 94.25 89 LEU A C 1
ATOM 674 O O . LEU A 1 89 ? 11.732 4.886 -7.775 1.00 94.25 89 LEU A O 1
ATOM 678 N N . SER A 1 90 ? 11.691 5.658 -9.875 1.00 90.88 90 SER A N 1
ATOM 679 C CA . SER A 1 90 ? 13.129 5.963 -9.982 1.00 90.88 90 SER A CA 1
ATOM 680 C C . SER A 1 90 ? 13.610 7.118 -9.100 1.00 90.88 90 SER A C 1
ATOM 682 O O . SER A 1 90 ? 14.745 7.099 -8.630 1.00 90.88 90 SER A O 1
ATOM 684 N N . GLU A 1 91 ? 12.766 8.124 -8.878 1.00 91.00 91 GLU A N 1
ATOM 685 C CA . GLU A 1 91 ? 13.083 9.269 -8.019 1.00 91.00 91 GLU A CA 1
ATOM 686 C C . GLU A 1 91 ? 12.662 9.009 -6.569 1.00 91.00 91 GLU A C 1
ATOM 688 O O . GLU A 1 91 ? 11.774 8.193 -6.301 1.00 91.00 91 GLU A O 1
ATOM 693 N N . GLU A 1 92 ? 13.288 9.726 -5.629 1.00 90.19 92 GLU A N 1
ATOM 694 C CA . GLU A 1 92 ? 12.801 9.749 -4.250 1.00 90.19 92 GLU A CA 1
ATOM 695 C C . GLU A 1 92 ? 11.403 10.372 -4.231 1.00 90.19 92 GLU A C 1
ATOM 697 O O . GLU A 1 92 ? 11.185 11.470 -4.744 1.00 90.19 92 GLU A O 1
ATOM 702 N N . MET A 1 93 ? 10.444 9.654 -3.657 1.00 91.56 93 MET A N 1
ATOM 703 C CA . MET A 1 93 ? 9.069 10.117 -3.544 1.00 91.56 93 MET A CA 1
ATOM 704 C C . MET A 1 93 ? 8.396 9.531 -2.314 1.00 91.56 93 MET A C 1
ATOM 706 O O . MET A 1 93 ? 8.665 8.401 -1.916 1.00 91.56 93 MET A O 1
ATOM 710 N N . SER A 1 94 ? 7.466 10.293 -1.757 1.00 93.50 94 SER A N 1
ATOM 711 C CA . SER A 1 94 ? 6.630 9.907 -0.630 1.00 93.50 94 SER A CA 1
ATOM 712 C C . SER A 1 94 ? 5.248 10.498 -0.871 1.00 93.50 94 SER A C 1
ATOM 714 O O . SER A 1 94 ? 5.086 11.719 -0.906 1.00 93.50 94 SER A O 1
ATOM 716 N N . ARG A 1 95 ? 4.275 9.633 -1.160 1.00 95.19 95 ARG A N 1
ATOM 717 C CA . ARG A 1 95 ? 2.928 10.027 -1.580 1.00 95.19 95 ARG A CA 1
ATOM 718 C C . ARG A 1 95 ? 1.868 9.274 -0.808 1.00 95.19 95 ARG A C 1
ATOM 720 O O . ARG A 1 95 ? 1.998 8.079 -0.544 1.00 95.19 95 ARG A O 1
ATOM 727 N N . ILE A 1 96 ? 0.796 9.991 -0.518 1.00 96.06 96 ILE A N 1
ATOM 728 C CA . ILE A 1 96 ? -0.461 9.436 -0.043 1.00 96.06 96 ILE A CA 1
ATOM 729 C C . ILE A 1 96 ? -1.427 9.517 -1.210 1.00 96.06 96 ILE A C 1
ATOM 731 O O . ILE A 1 96 ? -1.774 10.615 -1.635 1.00 96.06 96 ILE A O 1
ATOM 735 N N . TYR A 1 97 ? -1.827 8.368 -1.737 1.00 96.88 97 TYR A N 1
ATOM 736 C CA . TYR A 1 97 ? -2.853 8.278 -2.761 1.00 96.88 97 TYR A CA 1
ATOM 737 C C . TYR A 1 97 ? -4.233 8.193 -2.120 1.00 96.88 97 TYR A C 1
ATOM 739 O O . TYR A 1 97 ? -4.468 7.363 -1.236 1.00 96.88 97 TYR A O 1
ATOM 747 N N . THR A 1 98 ? -5.147 9.014 -2.615 1.00 96.31 98 THR A N 1
ATOM 748 C CA . THR A 1 98 ? -6.584 8.989 -2.339 1.00 96.31 98 THR A CA 1
ATOM 749 C C . THR A 1 98 ? -7.328 8.582 -3.604 1.00 96.31 98 THR A C 1
ATOM 751 O O . THR A 1 98 ? -6.798 8.679 -4.705 1.00 96.31 98 THR A O 1
ATOM 754 N N . LEU A 1 99 ? -8.543 8.048 -3.459 1.00 95.75 99 LEU A N 1
ATOM 755 C CA . LEU A 1 99 ? -9.342 7.528 -4.584 1.00 95.75 99 LEU A CA 1
ATOM 756 C C . LEU A 1 99 ? -8.662 6.415 -5.411 1.00 95.75 99 LEU A C 1
ATOM 758 O O . LEU A 1 99 ? -9.188 6.007 -6.442 1.00 95.75 99 LEU A O 1
ATOM 762 N N . ALA A 1 100 ? -7.545 5.860 -4.929 1.00 95.94 100 ALA A N 1
ATOM 763 C CA . ALA A 1 100 ? -6.882 4.725 -5.556 1.00 95.94 100 ALA A CA 1
ATOM 764 C C . ALA A 1 100 ? -7.829 3.522 -5.665 1.00 95.94 100 ALA A C 1
ATOM 766 O O . ALA A 1 100 ? -8.704 3.356 -4.810 1.00 95.94 100 ALA A O 1
ATOM 767 N N . PRO A 1 101 ? -7.657 2.612 -6.632 1.00 96.62 101 PRO A N 1
ATOM 768 C CA . PRO A 1 101 ? -8.439 1.383 -6.649 1.00 96.62 101 PRO A CA 1
ATOM 769 C C . PRO A 1 101 ? -8.182 0.519 -5.405 1.00 96.62 101 PRO A C 1
ATOM 771 O O . PRO A 1 101 ? -7.196 0.674 -4.677 1.00 96.62 101 PRO A O 1
ATOM 774 N N . SER A 1 102 ? -9.081 -0.438 -5.163 1.00 96.56 102 SER A N 1
ATOM 775 C CA . SER A 1 102 ? -8.927 -1.430 -4.089 1.00 96.56 102 SER A CA 1
ATOM 776 C C . SER A 1 102 ? -7.729 -2.357 -4.302 1.00 96.56 102 SER A C 1
ATOM 778 O O . SER A 1 102 ? -7.246 -2.960 -3.343 1.00 96.56 102 SER A O 1
ATOM 780 N N . SER A 1 103 ? -7.228 -2.463 -5.535 1.00 97.44 103 SER A N 1
ATOM 781 C CA . SER A 1 103 ? -5.980 -3.148 -5.845 1.00 97.44 103 SER A CA 1
ATOM 782 C C . SER A 1 103 ? -5.246 -2.515 -7.018 1.00 97.44 103 SER A C 1
ATOM 784 O O . SER A 1 103 ? -5.875 -2.114 -7.994 1.00 97.44 103 SER A O 1
ATOM 786 N N . PHE A 1 104 ? -3.921 -2.525 -6.961 1.00 97.69 104 PHE A N 1
ATOM 787 C CA . PHE A 1 104 ? -3.028 -2.109 -8.042 1.00 97.69 104 PHE A CA 1
ATOM 788 C C . PHE A 1 104 ? -1.790 -3.015 -8.057 1.00 97.69 104 PHE A C 1
ATOM 790 O O . PHE A 1 104 ? -1.614 -3.851 -7.170 1.00 97.69 104 PHE A O 1
ATOM 797 N N . THR A 1 105 ? -0.939 -2.905 -9.077 1.00 98.00 105 THR A N 1
ATOM 798 C CA . THR A 1 105 ? 0.196 -3.829 -9.253 1.00 98.00 105 THR A CA 1
ATOM 799 C C . THR A 1 105 ? 1.527 -3.106 -9.172 1.00 98.00 105 THR A C 1
ATOM 801 O O . THR A 1 105 ? 1.716 -2.071 -9.803 1.00 98.00 105 THR A O 1
ATOM 804 N N . ILE A 1 106 ? 2.474 -3.696 -8.451 1.00 97.94 106 ILE A N 1
ATOM 805 C CA . ILE A 1 106 ? 3.887 -3.335 -8.504 1.00 97.94 106 ILE A CA 1
ATOM 806 C C . ILE A 1 106 ? 4.599 -4.307 -9.421 1.00 97.94 106 ILE A C 1
ATOM 808 O O . ILE A 1 106 ? 4.519 -5.516 -9.231 1.00 97.94 106 ILE A O 1
ATOM 812 N N . ILE A 1 107 ? 5.290 -3.778 -10.421 1.00 97.44 107 ILE A N 1
ATOM 813 C CA . ILE A 1 107 ? 6.063 -4.549 -11.384 1.00 97.44 107 ILE A CA 1
ATOM 814 C C . ILE A 1 107 ? 7.532 -4.224 -11.176 1.00 97.44 107 ILE A C 1
ATOM 816 O O . ILE A 1 107 ? 7.931 -3.066 -11.263 1.00 97.44 107 ILE A O 1
ATOM 820 N N . ASP A 1 108 ? 8.333 -5.261 -10.972 1.00 96.00 108 ASP A N 1
ATOM 821 C CA . ASP A 1 108 ? 9.785 -5.201 -10.998 1.00 96.00 108 ASP A CA 1
ATOM 822 C C . ASP A 1 108 ? 10.279 -5.896 -12.271 1.00 96.00 108 ASP A C 1
ATOM 824 O O . ASP A 1 108 ? 10.339 -7.128 -12.373 1.00 96.00 108 ASP A O 1
ATOM 828 N N . ARG A 1 109 ? 10.651 -5.087 -13.267 1.00 94.50 109 ARG A N 1
ATOM 829 C CA . ARG A 1 109 ? 11.150 -5.598 -14.548 1.00 94.50 109 ARG A CA 1
ATOM 830 C C . ARG A 1 109 ? 12.519 -6.260 -14.427 1.00 94.50 109 ARG A C 1
ATOM 832 O O . ARG A 1 109 ? 12.796 -7.176 -15.198 1.00 94.50 109 ARG 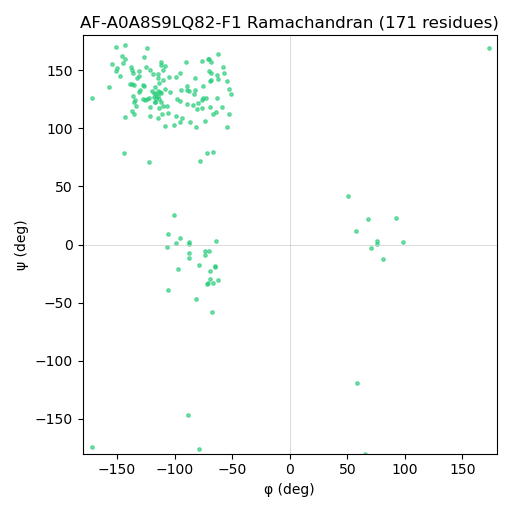A O 1
ATOM 839 N N . GLY A 1 110 ? 13.363 -5.832 -13.488 1.00 91.69 110 GLY A N 1
ATOM 840 C CA . GLY A 1 110 ? 14.699 -6.401 -13.316 1.00 91.69 110 GLY A CA 1
ATOM 841 C C . GLY A 1 110 ? 14.649 -7.804 -12.719 1.00 91.69 110 GLY A C 1
ATOM 842 O O . GLY A 1 110 ? 15.422 -8.669 -13.127 1.00 91.69 110 GLY A O 1
ATOM 843 N N . ARG A 1 111 ? 13.683 -8.069 -11.832 1.00 91.19 111 ARG A N 1
ATOM 844 C CA . ARG A 1 111 ? 13.392 -9.424 -11.326 1.00 91.19 111 ARG A CA 1
ATOM 845 C C . ARG A 1 111 ? 12.415 -10.217 -12.190 1.00 91.19 111 ARG A C 1
ATOM 847 O O . ARG A 1 111 ? 12.222 -11.397 -11.919 1.00 91.19 111 ARG A O 1
ATOM 854 N N . ARG A 1 112 ? 11.807 -9.595 -13.209 1.00 93.88 112 ARG A N 1
ATOM 855 C CA . ARG A 1 112 ? 10.684 -10.160 -13.984 1.00 93.88 112 ARG A CA 1
ATOM 856 C C . ARG A 1 112 ? 9.568 -10.661 -13.064 1.00 93.88 112 ARG A C 1
ATOM 858 O O . ARG A 1 112 ? 9.027 -11.742 -13.272 1.00 93.88 112 ARG A O 1
ATOM 865 N N . ASN A 1 113 ? 9.274 -9.882 -12.028 1.00 94.12 113 ASN A N 1
ATOM 866 C CA . ASN A 1 113 ? 8.307 -10.235 -11.002 1.00 94.12 113 ASN A CA 1
ATOM 867 C C . ASN A 1 113 ? 7.262 -9.128 -10.844 1.00 94.12 113 ASN A C 1
ATOM 869 O O . ASN A 1 113 ? 7.482 -7.977 -11.226 1.00 94.12 113 ASN A O 1
ATOM 873 N N . SER A 1 114 ? 6.128 -9.468 -10.249 1.00 96.50 114 SER A N 1
ATOM 874 C CA . SER A 1 114 ? 5.086 -8.515 -9.900 1.00 96.50 114 SER A CA 1
ATOM 875 C C . SER A 1 114 ? 4.406 -8.899 -8.594 1.00 96.50 114 SER A C 1
ATOM 877 O O . SER A 1 114 ? 4.421 -10.053 -8.178 1.00 96.50 114 SER A O 1
ATOM 879 N N . VAL A 1 115 ? 3.823 -7.910 -7.925 1.00 97.62 115 VAL A N 1
ATOM 880 C CA . VAL A 1 115 ? 3.022 -8.097 -6.718 1.00 97.62 115 VAL A CA 1
ATOM 881 C C . VAL A 1 115 ? 1.763 -7.258 -6.857 1.00 97.62 115 VAL A C 1
ATOM 883 O O . VAL A 1 115 ? 1.837 -6.043 -7.033 1.00 97.62 115 VAL A O 1
ATOM 886 N N . VAL A 1 116 ? 0.603 -7.899 -6.768 1.00 98.06 116 VAL A N 1
ATOM 887 C CA . VAL A 1 116 ? -0.679 -7.209 -6.641 1.00 98.06 116 VAL A CA 1
ATOM 888 C C . VAL A 1 116 ? -0.846 -6.794 -5.185 1.00 98.06 116 VAL A C 1
ATOM 890 O O . VAL A 1 116 ? -0.809 -7.632 -4.282 1.00 98.06 116 VAL A O 1
ATOM 893 N N . VAL A 1 117 ? -1.018 -5.494 -4.969 1.00 98.12 117 VAL A N 1
ATOM 894 C CA . VAL A 1 117 ? -1.279 -4.876 -3.672 1.00 98.12 117 VAL A CA 1
ATOM 895 C C . VAL A 1 117 ? -2.778 -4.633 -3.578 1.00 98.12 117 VAL A C 1
ATOM 897 O O . VAL A 1 117 ? -3.309 -3.797 -4.302 1.00 98.12 117 VAL A O 1
ATOM 900 N N . GLY A 1 118 ? -3.463 -5.373 -2.710 1.00 97.88 118 GLY A N 1
ATOM 901 C CA . GLY A 1 118 ? -4.892 -5.217 -2.432 1.00 97.88 118 GLY A CA 1
ATOM 902 C C . GLY A 1 118 ? -5.145 -4.649 -1.038 1.00 97.88 118 GLY A C 1
ATOM 903 O O . GLY A 1 118 ? -4.367 -4.896 -0.115 1.00 97.88 118 GLY A O 1
ATOM 904 N N . ARG A 1 119 ? -6.245 -3.913 -0.864 1.00 97.06 119 ARG A N 1
ATOM 905 C CA . ARG A 1 119 ? -6.632 -3.312 0.419 1.00 97.06 119 ARG A CA 1
ATOM 906 C C . ARG A 1 119 ? -8.117 -3.460 0.736 1.00 97.06 119 ARG A C 1
ATOM 908 O O . ARG A 1 119 ? -8.963 -3.410 -0.152 1.00 97.06 119 ARG A O 1
ATOM 915 N N . GLU A 1 120 ? -8.422 -3.530 2.029 1.00 97.44 120 GLU A N 1
ATOM 916 C CA . GLU A 1 120 ? -9.775 -3.362 2.577 1.00 97.44 120 GLU A CA 1
ATOM 917 C C . GLU A 1 120 ? -9.730 -2.461 3.821 1.00 97.44 120 GLU A C 1
ATOM 919 O O . GLU A 1 120 ? -8.765 -2.500 4.587 1.00 97.44 120 GLU A O 1
ATOM 924 N N . GLY A 1 121 ? -10.788 -1.681 4.060 1.00 95.12 121 GLY A N 1
ATOM 925 C CA . GLY A 1 121 ? -10.978 -0.927 5.311 1.00 95.12 121 GLY A CA 1
ATOM 926 C C . GLY A 1 121 ? -10.126 0.336 5.487 1.00 95.12 121 GLY A C 1
ATOM 927 O O . GLY A 1 121 ? -10.253 1.015 6.503 1.00 95.12 121 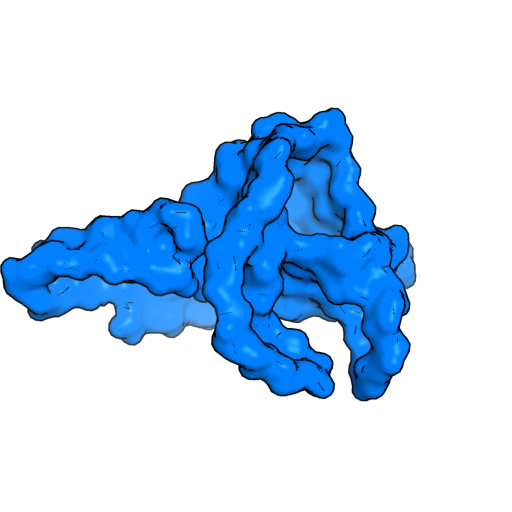GLY A O 1
ATOM 928 N N . PHE A 1 122 ? -9.294 0.665 4.501 1.00 95.38 122 PHE A N 1
ATOM 929 C CA . PHE A 1 122 ? -8.559 1.926 4.391 1.00 95.38 122 PHE A CA 1
ATOM 930 C C . PHE A 1 122 ? -8.983 2.648 3.124 1.00 95.38 122 PHE A C 1
ATOM 932 O O . PHE A 1 122 ? -9.237 1.973 2.132 1.00 95.38 122 PHE A O 1
ATOM 939 N N . GLU A 1 123 ? -9.004 3.975 3.132 1.00 94.31 123 GLU A N 1
ATOM 940 C CA . GLU A 1 123 ? -9.318 4.795 1.952 1.00 94.31 123 GLU A CA 1
ATOM 941 C C . GLU A 1 123 ? -8.064 5.289 1.228 1.00 94.31 123 GLU A C 1
ATOM 943 O O . GLU A 1 123 ? -8.116 5.578 0.034 1.00 94.31 123 GLU A O 1
ATOM 948 N N . GLU A 1 124 ? -6.932 5.322 1.931 1.00 96.12 124 GLU A N 1
ATOM 949 C CA . GLU A 1 124 ? -5.679 5.881 1.439 1.00 96.12 124 GLU A CA 1
ATOM 950 C C . GLU A 1 124 ? -4.638 4.773 1.238 1.00 96.12 124 GLU A C 1
ATOM 952 O O . GLU A 1 124 ? -4.670 3.714 1.879 1.00 96.12 124 GLU A O 1
ATOM 957 N N . VAL A 1 125 ? -3.685 5.029 0.345 1.00 96.56 125 VAL A N 1
ATOM 958 C CA . VAL A 1 125 ? -2.507 4.186 0.130 1.00 96.56 125 VAL A CA 1
ATOM 959 C C . VAL A 1 125 ? -1.269 5.045 0.263 1.00 96.56 125 VAL A C 1
ATOM 961 O O . VAL A 1 125 ? -1.096 6.010 -0.473 1.00 96.56 125 VAL A O 1
ATOM 964 N N . TYR A 1 126 ? -0.365 4.653 1.146 1.00 96.19 126 TYR A N 1
ATOM 965 C CA . TYR A 1 126 ? 0.951 5.255 1.202 1.00 96.19 126 TYR A CA 1
ATOM 966 C C . TYR A 1 126 ? 1.917 4.521 0.274 1.00 96.19 126 TYR A C 1
ATOM 968 O O . TYR A 1 126 ? 1.965 3.285 0.240 1.00 96.19 126 TYR A O 1
ATOM 976 N N . MET A 1 127 ? 2.716 5.295 -0.452 1.00 95.75 127 MET A N 1
ATOM 977 C CA . MET A 1 127 ? 3.772 4.805 -1.323 1.00 95.75 127 MET A CA 1
ATOM 978 C C . MET A 1 127 ? 5.031 5.641 -1.145 1.00 95.75 127 MET A C 1
ATOM 980 O O . MET A 1 127 ? 5.016 6.862 -1.297 1.00 95.75 127 MET A O 1
ATOM 984 N N . TYR A 1 128 ? 6.138 4.955 -0.898 1.00 94.31 128 TYR A N 1
ATOM 985 C CA . TYR A 1 128 ? 7.455 5.552 -0.786 1.00 94.31 128 TYR A CA 1
ATOM 986 C C . TYR A 1 128 ? 8.468 4.815 -1.653 1.00 94.31 128 TYR A C 1
ATOM 988 O O . TYR A 1 128 ? 8.569 3.585 -1.608 1.00 94.31 128 TYR A O 1
ATOM 996 N N . SER A 1 129 ? 9.243 5.591 -2.405 1.00 92.75 129 SER A N 1
ATOM 997 C CA . SER A 1 129 ? 10.459 5.136 -3.065 1.00 92.75 129 SER A CA 1
ATOM 998 C C . SER A 1 129 ? 11.636 5.958 -2.546 1.00 92.75 129 SER A C 1
ATOM 1000 O O . SER A 1 129 ? 11.544 7.186 -2.542 1.00 92.75 129 SER A O 1
ATOM 1002 N N . PRO A 1 130 ? 12.752 5.326 -2.148 1.00 88.06 130 PRO A N 1
ATOM 1003 C CA . PRO A 1 130 ? 13.982 6.046 -1.828 1.00 88.06 130 PRO A CA 1
ATOM 1004 C C . PRO A 1 130 ? 14.706 6.582 -3.077 1.00 88.06 130 PRO A C 1
ATOM 1006 O O . PRO A 1 130 ? 15.669 7.334 -2.944 1.00 88.06 130 PRO A O 1
ATOM 1009 N N . GLY A 1 131 ? 14.272 6.191 -4.283 1.00 87.06 131 GLY A N 1
ATOM 1010 C CA . GLY A 1 131 ? 14.958 6.484 -5.542 1.00 87.06 131 GLY A CA 1
ATOM 1011 C C . GLY A 1 131 ? 16.335 5.816 -5.677 1.00 87.06 131 GLY A C 1
ATOM 1012 O O . GLY A 1 131 ? 16.798 5.103 -4.784 1.00 87.06 131 GLY A O 1
ATOM 1013 N N . SER A 1 132 ? 17.016 6.046 -6.804 1.00 78.00 132 SER A N 1
ATOM 1014 C CA . SER A 1 132 ? 18.362 5.487 -7.075 1.00 78.00 132 SER A CA 1
ATOM 1015 C C . SER A 1 132 ? 19.467 6.070 -6.209 1.00 78.00 132 SER A C 1
ATOM 1017 O O . SER A 1 132 ? 20.535 5.474 -6.093 1.00 78.00 132 SER A O 1
ATOM 1019 N N . LYS A 1 133 ? 19.254 7.273 -5.666 1.00 65.19 133 LYS A N 1
ATOM 1020 C CA . LYS A 1 133 ? 20.308 8.090 -5.042 1.00 65.19 133 LYS A CA 1
ATOM 1021 C C . LYS A 1 133 ? 20.748 7.566 -3.674 1.00 65.19 133 LYS A C 1
ATOM 1023 O O . LYS A 1 133 ? 21.699 8.096 -3.104 1.00 65.19 133 LYS A O 1
ATOM 1028 N N . LEU A 1 134 ? 20.091 6.530 -3.150 1.00 59.22 134 LEU A N 1
ATOM 1029 C CA . LEU A 1 134 ? 20.473 5.892 -1.897 1.00 59.22 134 LEU A CA 1
ATOM 1030 C C . LEU A 1 134 ? 21.682 4.957 -2.107 1.00 59.22 134 LEU A C 1
ATOM 1032 O O . LEU A 1 134 ? 21.574 3.732 -2.068 1.00 59.22 134 LEU A O 1
ATOM 1036 N N . GLU A 1 135 ? 22.862 5.542 -2.318 1.00 50.69 135 GLU A N 1
ATOM 1037 C CA . GLU A 1 135 ? 24.140 4.831 -2.236 1.00 50.69 135 GLU A CA 1
ATOM 1038 C C . GLU A 1 135 ? 24.457 4.505 -0.768 1.00 50.69 135 GLU A C 1
ATOM 1040 O O . GLU A 1 135 ? 25.224 5.215 -0.123 1.00 50.69 135 GLU A O 1
ATOM 1045 N N . SER A 1 136 ? 23.860 3.465 -0.171 1.00 50.16 136 SER A N 1
ATOM 1046 C CA . SER A 1 136 ? 24.496 2.794 0.981 1.00 50.16 136 SER A CA 1
ATOM 1047 C C . SER A 1 136 ? 23.824 1.498 1.461 1.00 50.16 136 SER A C 1
ATOM 1049 O O . SER A 1 136 ? 22.669 1.447 1.870 1.00 50.16 136 SER A O 1
ATOM 1051 N N . TYR A 1 137 ? 24.663 0.461 1.531 1.00 45.31 137 TYR A N 1
ATOM 1052 C CA . TYR A 1 137 ? 24.677 -0.638 2.509 1.00 45.31 137 TYR A CA 1
ATOM 1053 C C . TYR A 1 137 ? 23.598 -1.728 2.527 1.00 45.31 137 TYR A C 1
ATOM 1055 O O . TYR A 1 137 ? 23.769 -2.691 3.279 1.00 45.31 137 TYR A O 1
ATOM 1063 N N . THR A 1 138 ? 22.565 -1.702 1.687 1.00 51.53 138 THR A N 1
ATOM 1064 C CA . THR A 1 138 ? 21.648 -2.854 1.584 1.00 51.53 138 THR A CA 1
ATOM 1065 C C . THR A 1 138 ? 21.915 -3.653 0.310 1.00 51.53 138 THR A C 1
ATOM 1067 O O . THR A 1 138 ? 22.017 -3.112 -0.784 1.00 51.53 138 THR A O 1
ATOM 1070 N N . LYS A 1 139 ? 22.036 -4.983 0.430 1.00 58.50 139 LYS A N 1
ATOM 1071 C CA . LYS A 1 139 ? 22.210 -5.910 -0.709 1.00 58.50 139 LYS A CA 1
ATOM 1072 C C . LYS A 1 139 ? 20.994 -5.938 -1.659 1.00 58.50 139 LYS A C 1
ATOM 1074 O O . LYS A 1 139 ? 20.952 -6.764 -2.569 1.00 58.50 139 LYS A O 1
ATOM 1079 N N . SER A 1 140 ? 19.963 -5.121 -1.432 1.00 65.25 140 SER A N 1
ATOM 1080 C CA . SER A 1 140 ? 18.743 -5.076 -2.241 1.00 65.25 140 SER A CA 1
ATOM 1081 C C . SER A 1 140 ? 18.029 -3.731 -2.111 1.00 65.25 140 SER A C 1
ATOM 1083 O O . SER A 1 140 ? 17.836 -3.252 -0.998 1.00 65.25 140 SER A O 1
ATOM 1085 N N . ALA A 1 141 ? 17.582 -3.173 -3.238 1.00 85.50 141 ALA A N 1
ATOM 1086 C CA . ALA A 1 141 ? 16.689 -2.020 -3.264 1.00 85.50 141 ALA A CA 1
ATOM 1087 C C . ALA A 1 141 ? 15.291 -2.385 -2.733 1.00 85.50 141 ALA A C 1
ATOM 1089 O O . ALA A 1 141 ? 14.880 -3.552 -2.758 1.00 85.50 141 ALA A O 1
ATOM 1090 N N . TYR A 1 142 ? 14.547 -1.384 -2.264 1.00 90.25 142 TYR A N 1
ATOM 1091 C CA . TYR A 1 142 ? 13.189 -1.563 -1.762 1.00 90.25 142 TYR A CA 1
ATOM 1092 C C . TYR A 1 142 ? 12.289 -0.382 -2.122 1.00 90.25 142 TYR A C 1
ATOM 1094 O O . TYR A 1 142 ? 12.763 0.723 -2.374 1.00 90.25 142 TYR A O 1
ATOM 1102 N N . VAL A 1 143 ? 10.985 -0.634 -2.081 1.00 92.81 143 VAL A N 1
ATOM 1103 C CA . VAL A 1 143 ? 9.931 0.386 -2.051 1.00 92.81 143 VAL A CA 1
ATOM 1104 C C . VAL A 1 143 ? 8.965 0.046 -0.918 1.00 92.81 143 VAL A C 1
ATOM 1106 O O . VAL A 1 143 ? 8.795 -1.128 -0.580 1.00 92.81 143 VAL A O 1
ATOM 1109 N N . CYS A 1 144 ? 8.343 1.049 -0.306 1.00 94.00 144 CYS A N 1
ATOM 1110 C CA . CYS A 1 144 ? 7.407 0.846 0.799 1.00 94.00 144 CYS A CA 1
ATOM 1111 C C . CYS A 1 144 ? 5.998 1.174 0.345 1.00 94.00 144 CYS A C 1
ATOM 1113 O O . CYS A 1 144 ? 5.727 2.309 -0.039 1.00 94.00 144 CYS A O 1
ATOM 1115 N N . ILE A 1 145 ? 5.106 0.192 0.394 1.00 95.25 145 ILE A N 1
ATOM 1116 C CA . ILE A 1 145 ? 3.740 0.338 -0.102 1.00 95.25 145 ILE A CA 1
ATOM 1117 C C . ILE A 1 145 ? 2.760 -0.334 0.847 1.00 95.25 145 ILE A C 1
ATOM 1119 O O . ILE A 1 145 ? 3.003 -1.438 1.342 1.00 95.25 145 ILE A O 1
ATOM 1123 N N . GLY A 1 146 ? 1.635 0.325 1.089 1.00 95.31 146 GLY A N 1
ATOM 1124 C CA . GLY A 1 146 ? 0.515 -0.297 1.772 1.00 95.31 146 GLY A CA 1
ATOM 1125 C C . GLY A 1 146 ? -0.606 0.679 2.093 1.00 95.31 146 GLY A C 1
ATOM 1126 O O . GLY A 1 146 ? -0.444 1.891 1.950 1.00 95.31 146 GLY A O 1
ATOM 1127 N N . PRO A 1 147 ? -1.762 0.156 2.513 1.00 96.19 147 PRO A N 1
ATOM 1128 C CA . PRO A 1 147 ? -2.889 0.985 2.884 1.00 96.19 147 PRO A CA 1
ATOM 1129 C C . PRO A 1 147 ? -2.613 1.770 4.172 1.00 96.19 147 PRO A C 1
ATOM 1131 O O . PRO A 1 147 ? -1.900 1.306 5.073 1.00 96.19 147 PRO A O 1
ATOM 1134 N N . SER A 1 148 ? -3.188 2.966 4.252 1.00 94.19 148 SER A N 1
ATOM 1135 C CA . SER A 1 148 ? -2.958 3.906 5.343 1.00 94.19 148 SER A CA 1
ATOM 1136 C C . SER A 1 148 ? -4.161 4.816 5.618 1.00 94.19 148 SER A C 1
ATOM 1138 O O . SER A 1 148 ? -5.148 4.824 4.889 1.00 94.19 148 SER A O 1
ATOM 1140 N N . SER A 1 149 ? -4.081 5.541 6.728 1.00 93.56 149 SER A N 1
ATOM 1141 C CA . SER A 1 149 ? -5.000 6.578 7.200 1.00 93.56 149 SER A CA 1
ATOM 1142 C C . SER A 1 149 ? -4.130 7.644 7.878 1.00 93.56 149 SER A C 1
ATOM 1144 O O . SER A 1 149 ? -3.902 7.640 9.093 1.00 93.56 149 SER A O 1
ATOM 1146 N N . LEU A 1 150 ? -3.515 8.471 7.033 1.00 91.75 150 LEU A N 1
ATOM 1147 C CA . LEU A 1 150 ? -2.592 9.546 7.394 1.00 91.75 150 LEU A CA 1
ATOM 1148 C C . LEU A 1 150 ? -3.262 10.916 7.247 1.00 91.75 150 LEU A C 1
ATOM 1150 O O . LEU A 1 150 ? -3.067 11.758 8.118 1.00 91.75 150 LEU A O 1
ATOM 1154 N N . LEU A 1 151 ? -4.082 11.121 6.206 1.00 91.75 151 LEU A N 1
ATOM 1155 C CA . LEU A 1 151 ? -4.813 12.381 6.007 1.00 91.75 151 LEU A CA 1
ATOM 1156 C C . LEU A 1 151 ? -6.080 12.412 6.864 1.00 91.75 151 LEU A C 1
ATOM 1158 O O . LEU A 1 151 ? -6.339 13.387 7.569 1.00 91.75 151 LEU A O 1
ATOM 1162 N N . ASN A 1 152 ? -6.852 11.323 6.836 1.00 90.62 152 ASN A N 1
ATOM 1163 C CA . ASN A 1 152 ? -8.146 11.224 7.502 1.00 90.62 152 ASN A CA 1
ATOM 1164 C C . ASN A 1 152 ? -8.092 10.189 8.631 1.00 90.62 152 ASN A C 1
ATOM 1166 O O . ASN A 1 152 ? -8.021 8.990 8.352 1.00 90.62 152 ASN A O 1
ATOM 1170 N N . PRO A 1 153 ? -8.132 10.610 9.909 1.00 92.69 153 PRO A N 1
ATOM 1171 C CA . PRO A 1 153 ? -8.143 9.692 11.043 1.00 92.69 153 PRO A CA 1
ATOM 1172 C C . PRO A 1 153 ? -9.378 8.788 11.077 1.00 92.69 153 PRO A C 1
ATOM 1174 O O . PRO A 1 153 ? -10.493 9.220 10.786 1.00 92.69 153 PRO A O 1
ATOM 1177 N N . ILE A 1 154 ? -9.205 7.556 11.551 1.00 94.62 154 ILE A N 1
ATOM 1178 C CA . ILE A 1 154 ? -10.314 6.613 11.737 1.00 94.62 154 ILE A CA 1
ATOM 1179 C C . ILE A 1 154 ? -11.044 6.935 13.045 1.00 94.62 154 ILE A C 1
ATOM 1181 O O . ILE A 1 154 ? -10.475 6.801 14.132 1.00 94.62 154 ILE A O 1
ATOM 1185 N N . SER A 1 155 ? -12.316 7.315 12.947 1.00 95.25 155 SER A N 1
ATOM 1186 C CA . SER A 1 155 ? -13.208 7.483 14.100 1.00 95.25 155 SER A CA 1
ATOM 1187 C C . SER A 1 155 ? -13.813 6.143 14.517 1.00 95.25 155 SER A C 1
ATOM 1189 O O . SER A 1 155 ? -14.359 5.419 13.686 1.00 95.25 155 SER A O 1
ATOM 1191 N N . LEU A 1 156 ? -13.722 5.805 15.806 1.00 96.81 156 LEU A N 1
ATOM 1192 C CA . LEU A 1 156 ? -14.220 4.541 16.345 1.00 96.81 156 LEU A CA 1
ATOM 1193 C C . LEU A 1 156 ? -15.002 4.746 17.647 1.00 96.81 156 LEU A C 1
ATOM 1195 O O . LEU A 1 156 ? -14.429 5.070 18.692 1.00 96.81 156 LEU A O 1
ATOM 1199 N N . ASP A 1 157 ? -16.307 4.497 17.593 1.00 98.06 157 ASP A N 1
ATOM 1200 C CA . ASP A 1 157 ? -17.212 4.613 18.738 1.00 98.06 157 ASP A CA 1
ATOM 1201 C C . ASP A 1 157 ? -16.984 3.526 19.808 1.00 98.06 157 ASP A C 1
ATOM 1203 O O . ASP A 1 157 ? -16.392 2.478 19.520 1.00 98.06 157 ASP A O 1
ATOM 1207 N N . PRO A 1 158 ? -17.436 3.748 21.059 1.00 98.12 158 PRO A N 1
ATOM 1208 C CA . PRO A 1 158 ? -17.382 2.752 22.130 1.00 98.12 158 PRO A CA 1
ATOM 1209 C C . PRO A 1 158 ? -17.980 1.404 21.719 1.00 98.12 158 PRO A C 1
ATOM 1211 O O . PRO A 1 158 ? -19.103 1.326 21.231 1.00 98.12 158 PRO A O 1
ATOM 1214 N N . GLY A 1 159 ? -17.236 0.322 21.938 1.00 97.06 159 GLY A N 1
ATOM 1215 C CA . GLY A 1 159 ? -17.651 -1.042 21.604 1.00 97.06 159 GLY A CA 1
ATOM 1216 C C . GLY A 1 159 ? -17.462 -1.436 20.134 1.00 97.06 159 GLY A C 1
ATOM 1217 O O . GLY A 1 159 ? -17.509 -2.629 19.826 1.00 97.06 159 GLY A O 1
ATOM 1218 N N . CYS A 1 160 ? -17.193 -0.490 19.230 1.00 97.50 160 CYS A N 1
ATOM 1219 C CA . CYS A 1 160 ? -16.997 -0.783 17.814 1.00 97.50 160 CYS A CA 1
ATOM 1220 C C . CYS A 1 160 ? -15.622 -1.401 17.521 1.00 97.50 160 CYS A C 1
ATOM 1222 O O . CYS A 1 160 ? -14.642 -1.250 18.263 1.00 97.50 160 CYS A O 1
ATOM 1224 N N . VAL A 1 161 ? -15.555 -2.097 16.383 1.00 96.81 161 VAL A N 1
ATOM 1225 C CA . VAL A 1 161 ? -14.331 -2.688 15.841 1.00 96.81 161 VAL A CA 1
ATOM 1226 C C . VAL A 1 161 ? -14.085 -2.127 14.450 1.00 96.81 161 VAL A C 1
ATOM 1228 O O . VAL A 1 161 ? -14.945 -2.233 13.583 1.00 96.81 161 VAL A O 1
ATOM 1231 N N . TRP A 1 162 ? -12.894 -1.585 14.230 1.00 97.00 162 TRP A N 1
ATOM 1232 C CA . TRP A 1 162 ? -12.391 -1.265 12.903 1.00 97.00 162 TRP A CA 1
ATOM 1233 C C . TRP A 1 162 ? -11.451 -2.374 12.417 1.00 97.00 162 TRP A C 1
ATOM 1235 O O . TRP A 1 162 ? -10.715 -2.973 13.212 1.00 97.00 162 TRP A O 1
ATOM 1245 N N . ARG A 1 163 ? -11.492 -2.661 11.113 1.00 97.56 163 ARG A N 1
ATOM 1246 C CA . ARG A 1 163 ? -10.700 -3.705 10.456 1.00 97.56 163 ARG A CA 1
ATOM 1247 C C . ARG A 1 163 ? -10.077 -3.155 9.176 1.00 97.56 163 ARG A C 1
ATOM 1249 O O . ARG A 1 163 ? -10.811 -2.812 8.258 1.00 97.56 163 ARG A O 1
ATOM 1256 N N . GLY A 1 164 ? -8.750 -3.161 9.112 1.00 97.31 164 GLY A N 1
ATOM 1257 C CA . GLY A 1 164 ? -7.966 -2.851 7.917 1.00 97.31 164 GLY A CA 1
ATOM 1258 C C . GLY A 1 164 ? -7.199 -4.075 7.421 1.00 97.31 164 GLY A C 1
ATOM 1259 O O . GLY A 1 164 ? -6.780 -4.915 8.223 1.00 97.31 164 GLY A O 1
ATOM 1260 N N . VAL A 1 165 ? -7.026 -4.199 6.106 1.00 98.12 165 VAL A N 1
ATOM 1261 C CA . VAL A 1 165 ? -6.386 -5.365 5.479 1.00 98.12 165 VAL A CA 1
ATOM 1262 C C . VAL A 1 165 ? -5.430 -4.942 4.374 1.00 98.12 165 VAL A C 1
ATOM 1264 O O . VAL A 1 165 ? -5.765 -4.079 3.565 1.00 98.12 165 VAL A O 1
ATOM 1267 N N . LEU A 1 166 ? -4.273 -5.601 4.325 1.00 98.38 166 LEU A N 1
ATOM 1268 C CA . LEU A 1 166 ? -3.354 -5.616 3.191 1.00 98.38 166 LEU A CA 1
ATOM 1269 C C . LEU A 1 166 ? -3.281 -7.037 2.617 1.00 98.38 166 LEU A C 1
ATOM 1271 O O . LEU A 1 166 ? -3.041 -7.998 3.352 1.00 98.38 166 LEU A O 1
ATOM 1275 N N . HIS A 1 167 ? -3.412 -7.146 1.299 1.00 98.12 167 HIS A N 1
ATOM 1276 C CA . HIS A 1 167 ? -3.125 -8.345 0.522 1.00 98.12 167 HIS A CA 1
ATOM 1277 C C . HIS A 1 167 ? -1.915 -8.090 -0.377 1.00 98.12 167 HIS A C 1
ATOM 1279 O O . HIS A 1 167 ? -1.872 -7.092 -1.091 1.00 98.12 167 HIS A O 1
ATOM 1285 N N . LEU A 1 168 ? -0.951 -9.003 -0.359 1.00 98.06 168 LEU A N 1
ATOM 1286 C CA . LEU A 1 168 ? 0.177 -9.041 -1.282 1.00 98.06 168 LEU A CA 1
ATOM 1287 C C . LEU A 1 168 ? 0.146 -10.383 -2.002 1.00 98.06 168 LEU A C 1
ATOM 1289 O O . LEU A 1 168 ? 0.373 -11.420 -1.382 1.00 98.06 168 LEU A O 1
ATOM 1293 N N . HIS A 1 169 ? -0.153 -10.360 -3.295 1.00 97.69 169 HIS A N 1
ATOM 1294 C CA . HIS A 1 169 ? -0.270 -11.553 -4.129 1.00 97.69 169 HIS A CA 1
ATOM 1295 C C . HIS A 1 169 ? 0.797 -11.531 -5.224 1.00 97.69 169 HIS A C 1
ATOM 1297 O O . HIS A 1 169 ? 0.853 -10.579 -6.002 1.00 97.69 169 HIS A O 1
ATOM 1303 N N . ASN A 1 170 ? 1.643 -12.560 -5.284 1.00 95.31 170 ASN A N 1
ATOM 1304 C CA . ASN A 1 170 ? 2.632 -12.713 -6.350 1.00 95.31 170 ASN A CA 1
ATOM 1305 C C . ASN A 1 170 ? 2.138 -13.724 -7.402 1.00 95.31 170 ASN A C 1
ATOM 1307 O O . ASN A 1 170 ? 2.290 -14.921 -7.178 1.00 95.31 170 ASN A O 1
ATOM 1311 N N . PRO A 1 171 ? 1.643 -13.286 -8.572 1.00 89.31 171 PRO A N 1
ATOM 1312 C CA . PRO A 1 171 ? 1.125 -14.198 -9.592 1.00 89.31 171 PRO A CA 1
ATOM 1313 C C . PRO A 1 171 ? 2.205 -15.046 -10.290 1.00 89.31 171 PRO A C 1
ATOM 1315 O O . PRO A 1 171 ? 1.862 -15.883 -11.119 1.00 89.31 171 PRO A O 1
ATOM 1318 N N . ASN A 1 172 ? 3.494 -14.811 -10.016 1.00 84.94 172 ASN A N 1
ATOM 1319 C CA . ASN A 1 172 ? 4.615 -15.509 -10.657 1.00 84.94 172 ASN A CA 1
ATOM 1320 C C . ASN A 1 172 ? 5.297 -16.542 -9.738 1.00 84.94 172 ASN A C 1
ATOM 1322 O O . ASN A 1 172 ? 6.386 -17.011 -10.078 1.00 84.94 172 ASN A O 1
ATOM 1326 N N . SER A 1 173 ? 4.719 -16.826 -8.562 1.00 66.19 173 SER A N 1
ATOM 1327 C CA . SER A 1 173 ? 5.233 -17.816 -7.599 1.00 66.19 173 SER A CA 1
ATOM 1328 C C . SER A 1 173 ? 4.951 -19.262 -8.007 1.00 66.19 173 SER A C 1
ATOM 1330 O O . SER A 1 173 ? 3.905 -19.520 -8.640 1.00 66.19 173 SER A O 1
#

Organism: Brassica cretica (NCBI:txid69181)

Nearest PDB structures (foldseek):
  7wg5-assembly1_b  TM=8.496E-01  e=2.348E-09  Arabidopsis thaliana
  7f9o-assembly1_7  TM=8.141E-01  e=6.548E-08  Hordeum vulgare subsp. spontaneum
  3nre-assembly4_D  TM=6.958E-01  e=2.026E-06  Escherichia coli K-12
  2htb-assembly3_C  TM=6.776E-01  e=5.816E-07  Salmonella enterica subsp. enterica serovar Typhimurium
  1jov-assembly1_A  TM=7.289E-01  e=1.800E-05  Haemophilus influenzae